Protein AF-A0A1C6K1P2-F1 (afdb_monomer_lite)

Structure (mmCIF, N/CA/C/O backbone):
data_AF-A0A1C6K1P2-F1
#
_entry.id   AF-A0A1C6K1P2-F1
#
loop_
_atom_site.group_PDB
_atom_site.id
_atom_site.type_symbol
_atom_site.label_atom_id
_atom_site.label_alt_id
_atom_site.label_comp_id
_atom_site.label_asym_id
_atom_site.label_entity_id
_atom_site.label_seq_id
_atom_site.pdbx_PDB_ins_code
_atom_site.Cartn_x
_atom_site.Cartn_y
_atom_site.Cartn_z
_atom_site.occupancy
_atom_site.B_iso_or_equiv
_atom_site.auth_seq_id
_atom_site.auth_comp_id
_atom_site.auth_asym_id
_atom_site.auth_atom_id
_atom_site.pdbx_PDB_model_num
ATOM 1 N N . MET A 1 1 ? 24.409 13.980 -74.953 1.00 40.41 1 MET A N 1
ATOM 2 C CA . MET A 1 1 ? 24.722 13.171 -73.756 1.00 40.41 1 MET A CA 1
ATOM 3 C C . MET A 1 1 ? 23.930 13.752 -72.595 1.00 40.41 1 MET A C 1
ATOM 5 O O . MET A 1 1 ? 24.247 14.847 -72.155 1.00 40.41 1 MET A O 1
ATOM 9 N N . SER A 1 2 ? 22.816 13.124 -72.212 1.00 46.00 2 SER A N 1
ATOM 10 C CA . SER A 1 2 ? 21.920 13.636 -71.167 1.00 46.00 2 SER A CA 1
ATOM 11 C C . SER A 1 2 ? 22.397 13.164 -69.794 1.00 46.00 2 SER A C 1
ATOM 13 O O . SER A 1 2 ? 22.362 11.968 -69.507 1.00 46.00 2 SER A O 1
ATOM 15 N N . HIS A 1 3 ? 22.839 14.096 -68.953 1.00 52.62 3 HIS A N 1
ATOM 16 C CA . HIS A 1 3 ? 23.124 13.834 -67.545 1.00 52.62 3 HIS A CA 1
ATOM 17 C C . HIS A 1 3 ? 21.801 13.614 -66.804 1.00 52.62 3 HIS A C 1
ATOM 19 O O . HIS A 1 3 ? 21.088 14.566 -66.499 1.00 52.62 3 HIS A O 1
ATOM 25 N N . GLY A 1 4 ? 21.451 12.351 -66.556 1.00 50.72 4 GLY A N 1
ATOM 26 C CA . GLY A 1 4 ? 20.358 11.999 -65.657 1.00 50.72 4 GLY A CA 1
ATOM 27 C C . GLY A 1 4 ? 20.791 12.251 -64.217 1.00 50.72 4 GLY A C 1
ATOM 28 O O . GLY A 1 4 ? 21.705 11.598 -63.719 1.00 50.72 4 GLY A O 1
ATOM 29 N N . THR A 1 5 ? 20.167 13.216 -63.551 1.00 55.62 5 THR A N 1
ATOM 30 C CA . THR A 1 5 ? 20.329 13.434 -62.115 1.00 55.62 5 THR A CA 1
ATOM 31 C C . THR A 1 5 ? 19.551 12.368 -61.351 1.00 55.62 5 THR A C 1
ATOM 33 O O . THR A 1 5 ? 18.322 12.329 -61.368 1.00 55.62 5 THR A O 1
ATOM 36 N N . CYS A 1 6 ? 20.278 11.492 -60.662 1.00 49.81 6 CYS A N 1
ATOM 37 C CA . CYS A 1 6 ? 19.709 10.567 -59.691 1.00 49.81 6 CYS A CA 1
ATOM 38 C C . CYS A 1 6 ? 19.227 11.375 -58.476 1.00 49.81 6 CYS A C 1
ATOM 40 O O . CYS A 1 6 ? 20.041 11.902 -57.719 1.00 49.81 6 CYS A O 1
ATOM 42 N N . LEU A 1 7 ? 17.913 11.500 -58.294 1.00 61.50 7 LEU A N 1
ATOM 43 C CA . LEU A 1 7 ? 17.343 12.056 -57.066 1.00 61.50 7 LEU A CA 1
ATOM 44 C C . LEU A 1 7 ? 17.482 11.024 -55.934 1.00 61.50 7 LEU A C 1
ATOM 46 O O . LEU A 1 7 ? 17.215 9.841 -56.168 1.00 61.50 7 LEU A O 1
ATOM 50 N N . PRO A 1 8 ? 17.875 11.426 -54.712 1.00 54.91 8 PRO A N 1
ATOM 51 C CA . PRO A 1 8 ? 17.937 10.503 -53.591 1.00 54.91 8 PRO A CA 1
ATOM 52 C C . PRO A 1 8 ? 16.522 10.014 -53.270 1.00 54.91 8 PRO A C 1
ATOM 54 O O . PRO A 1 8 ? 15.604 10.806 -53.043 1.00 54.91 8 PRO A O 1
ATOM 57 N N . VAL A 1 9 ? 16.344 8.694 -53.269 1.00 63.62 9 VAL A N 1
ATOM 58 C CA . VAL A 1 9 ? 15.106 8.053 -52.827 1.00 63.62 9 VAL A CA 1
ATOM 59 C C . VAL A 1 9 ? 14.904 8.458 -51.370 1.00 63.62 9 VAL A C 1
ATOM 61 O O . VAL A 1 9 ? 15.773 8.191 -50.539 1.00 63.62 9 VAL A O 1
ATOM 64 N N . LYS A 1 10 ? 13.802 9.162 -51.070 1.00 56.91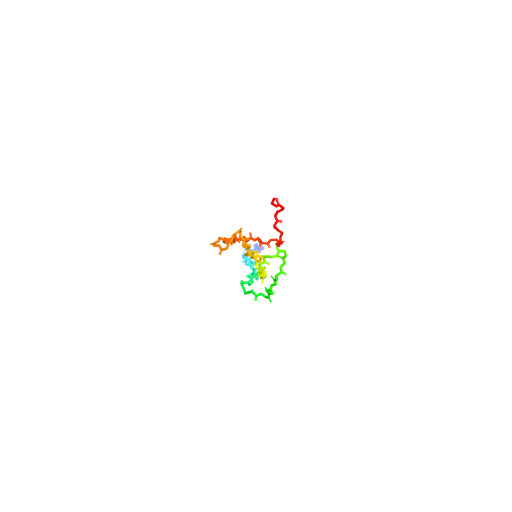 10 LYS A N 1
ATOM 65 C CA . LYS A 1 10 ? 13.419 9.545 -49.703 1.00 56.91 10 LYS A CA 1
ATOM 66 C C . LYS A 1 10 ? 13.503 8.299 -48.826 1.00 56.91 10 LYS A C 1
ATOM 68 O O . LYS A 1 10 ? 12.694 7.386 -48.976 1.00 56.91 10 LYS A O 1
ATOM 73 N N . GLY A 1 11 ? 14.519 8.264 -47.967 1.00 54.09 11 GLY A N 1
ATOM 74 C CA . GLY A 1 11 ? 14.742 7.173 -47.035 1.00 54.09 11 GLY A CA 1
ATOM 75 C C . GLY A 1 11 ? 13.476 6.950 -46.226 1.00 54.09 11 GLY A C 1
ATOM 76 O O . GLY A 1 11 ? 12.935 7.886 -45.637 1.00 54.09 11 GLY A O 1
ATOM 77 N N . VAL A 1 12 ? 12.987 5.715 -46.237 1.00 59.59 12 VAL A N 1
ATOM 78 C CA . VAL A 1 12 ? 11.970 5.259 -45.297 1.00 59.59 12 VAL A CA 1
ATOM 79 C C . VAL A 1 12 ? 12.556 5.470 -43.904 1.00 59.59 12 VAL A C 1
ATOM 81 O O . VAL A 1 12 ? 13.478 4.763 -43.502 1.00 59.59 12 VAL A O 1
ATOM 84 N N . THR A 1 13 ? 12.070 6.475 -43.178 1.00 59.19 13 THR A N 1
ATOM 85 C CA . THR A 1 13 ? 12.320 6.594 -41.743 1.00 59.19 13 THR A CA 1
ATOM 86 C C . THR A 1 13 ? 11.674 5.384 -41.090 1.00 59.19 13 THR A C 1
ATOM 88 O O . THR A 1 13 ? 10.455 5.347 -40.922 1.00 59.19 13 THR A O 1
ATOM 91 N N . ALA A 1 14 ? 12.480 4.369 -40.779 1.00 65.12 14 ALA A N 1
ATOM 92 C CA . ALA A 1 14 ? 12.066 3.305 -39.884 1.00 65.12 14 ALA A CA 1
ATOM 93 C C . ALA A 1 14 ? 11.564 3.980 -38.603 1.00 65.12 14 ALA A C 1
ATOM 95 O O . ALA A 1 14 ? 12.326 4.679 -37.933 1.00 65.12 14 ALA A O 1
ATOM 96 N N . ALA A 1 15 ? 10.273 3.837 -38.305 1.00 69.06 15 ALA A N 1
ATOM 97 C CA . ALA A 1 15 ? 9.739 4.243 -37.018 1.00 69.06 15 ALA A CA 1
ATOM 98 C C . ALA A 1 15 ? 10.427 3.364 -35.968 1.00 69.06 15 ALA A C 1
ATOM 100 O O . ALA A 1 15 ? 10.109 2.184 -35.829 1.00 69.06 15 ALA A O 1
ATOM 101 N N . MET A 1 16 ? 11.444 3.910 -35.304 1.00 72.62 16 MET A N 1
ATOM 102 C CA . MET A 1 16 ? 12.104 3.235 -34.197 1.00 72.62 16 MET A CA 1
ATOM 103 C C . MET A 1 16 ? 11.072 3.141 -33.073 1.00 72.62 16 MET A C 1
ATOM 105 O O . MET A 1 16 ? 10.582 4.163 -32.598 1.00 72.62 16 MET A O 1
ATOM 109 N N . MET A 1 17 ? 10.668 1.922 -32.712 1.00 74.12 17 MET A N 1
ATOM 110 C CA . MET A 1 17 ? 9.784 1.717 -31.569 1.00 74.12 17 MET A CA 1
ATOM 111 C C . MET A 1 17 ? 10.610 1.838 -30.293 1.00 74.12 17 MET A C 1
ATOM 113 O O . MET A 1 17 ? 11.567 1.085 -30.108 1.00 74.12 17 MET A O 1
ATOM 117 N N . ASP A 1 18 ? 10.223 2.753 -29.409 1.00 77.75 18 ASP A N 1
ATOM 118 C CA . ASP A 1 18 ? 10.809 2.833 -28.076 1.00 77.75 18 ASP A CA 1
ATOM 119 C C . ASP A 1 18 ? 10.421 1.595 -27.263 1.00 77.75 18 ASP A C 1
ATOM 121 O O . ASP A 1 18 ? 9.246 1.331 -26.987 1.00 77.75 18 ASP A O 1
ATOM 125 N N . VAL A 1 19 ? 11.428 0.819 -26.866 1.00 76.75 19 VAL A N 1
ATOM 126 C CA . VAL A 1 19 ? 11.256 -0.290 -25.928 1.00 76.75 19 VAL A CA 1
ATOM 127 C C . VAL A 1 19 ? 11.372 0.267 -24.516 1.00 76.75 19 VAL A C 1
ATOM 129 O O . VAL A 1 19 ? 12.463 0.573 -24.040 1.00 76.75 19 VAL A O 1
ATOM 132 N N . VAL A 1 20 ? 10.239 0.373 -23.824 1.00 78.56 20 VAL A N 1
ATOM 133 C CA . VAL A 1 20 ? 10.207 0.722 -22.400 1.00 78.56 20 VAL A CA 1
ATOM 134 C C . VAL A 1 20 ? 10.202 -0.561 -21.575 1.00 78.56 20 VAL A C 1
ATOM 136 O O . VAL A 1 20 ? 9.287 -1.382 -21.685 1.00 78.56 20 VAL A O 1
ATOM 139 N N . VAL A 1 21 ? 11.213 -0.735 -20.720 1.00 78.75 21 VAL A N 1
ATOM 140 C CA . VAL A 1 21 ? 11.224 -1.823 -19.733 1.00 78.75 21 VAL A CA 1
ATOM 141 C C . VAL A 1 21 ? 10.063 -1.602 -18.765 1.00 78.75 21 VAL A C 1
ATOM 143 O O . VAL A 1 21 ? 9.958 -0.559 -18.120 1.00 78.75 21 VAL A O 1
ATOM 146 N N . ARG A 1 22 ? 9.159 -2.582 -18.674 1.00 83.00 22 ARG A N 1
ATOM 147 C CA . ARG A 1 22 ? 8.016 -2.505 -17.760 1.00 83.00 22 ARG A CA 1
ATOM 148 C C . ARG A 1 22 ? 8.501 -2.649 -16.323 1.00 83.00 22 ARG A C 1
ATOM 150 O O . ARG A 1 22 ? 9.194 -3.611 -16.008 1.00 83.00 22 ARG A O 1
ATOM 157 N N . LYS A 1 23 ? 8.060 -1.737 -15.455 1.00 85.56 23 LYS A N 1
ATOM 158 C CA . LYS A 1 23 ? 8.224 -1.874 -14.005 1.00 85.56 23 LYS A CA 1
ATOM 159 C C . LYS A 1 23 ? 7.578 -3.178 -13.538 1.00 85.56 23 LYS A C 1
ATOM 161 O O . LYS A 1 23 ? 6.405 -3.434 -13.831 1.00 85.56 23 LYS A O 1
ATOM 166 N N . SER A 1 24 ? 8.334 -3.985 -12.806 1.00 88.19 24 SER A N 1
ATOM 167 C CA . SER A 1 24 ? 7.834 -5.211 -12.197 1.00 88.19 24 SER A CA 1
ATOM 168 C C . SER A 1 24 ? 6.797 -4.909 -11.113 1.00 88.19 24 SER A C 1
ATOM 170 O O . SER A 1 24 ? 6.920 -3.958 -10.341 1.00 88.19 24 SER A O 1
ATOM 172 N N . ARG A 1 25 ? 5.767 -5.755 -11.025 1.00 90.31 25 ARG A N 1
ATOM 173 C CA . ARG A 1 25 ? 4.765 -5.720 -9.944 1.00 90.31 25 ARG A CA 1
ATOM 174 C C . ARG A 1 25 ? 5.088 -6.689 -8.807 1.00 90.31 25 ARG A C 1
ATOM 176 O O . ARG A 1 25 ? 4.295 -6.824 -7.882 1.00 90.31 25 ARG A O 1
ATOM 183 N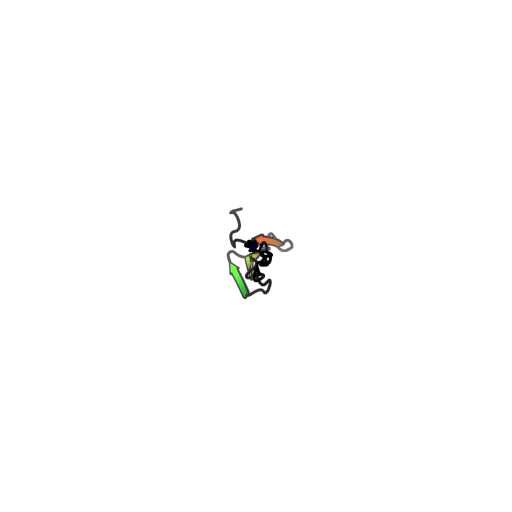 N . ALA A 1 26 ? 6.224 -7.382 -8.885 1.00 95.19 26 ALA A N 1
ATOM 184 C CA . ALA A 1 26 ? 6.674 -8.255 -7.813 1.00 95.19 26 ALA A CA 1
ATOM 185 C C . ALA A 1 26 ? 6.968 -7.432 -6.550 1.00 95.19 26 ALA A C 1
ATOM 187 O O . ALA A 1 26 ? 7.627 -6.391 -6.619 1.00 95.19 26 ALA A O 1
ATOM 188 N N . ILE A 1 27 ? 6.482 -7.918 -5.407 1.00 96.69 27 ILE A N 1
ATOM 189 C CA . ILE A 1 27 ? 6.785 -7.336 -4.099 1.00 96.69 27 ILE A CA 1
ATOM 190 C C . ILE A 1 27 ? 8.251 -7.642 -3.789 1.00 96.69 27 ILE A C 1
ATOM 192 O O . ILE A 1 27 ? 8.652 -8.804 -3.761 1.00 96.69 27 ILE A O 1
ATOM 196 N N . ARG A 1 28 ? 9.048 -6.593 -3.592 1.00 96.38 28 ARG A N 1
ATOM 197 C CA . ARG A 1 28 ? 10.480 -6.677 -3.284 1.00 96.38 28 ARG A CA 1
ATOM 198 C C . ARG A 1 28 ? 10.756 -6.623 -1.789 1.00 96.38 28 ARG A C 1
ATOM 200 O O . ARG A 1 28 ? 11.684 -7.276 -1.326 1.00 96.38 28 ARG A O 1
ATOM 207 N N . SER A 1 29 ? 9.974 -5.839 -1.054 1.00 96.94 29 SER A N 1
ATOM 208 C CA . SER A 1 29 ? 10.127 -5.670 0.388 1.00 96.94 29 SER A CA 1
ATOM 209 C C . SER A 1 29 ? 8.757 -5.604 1.062 1.00 96.94 29 SER A C 1
ATOM 211 O O . SER A 1 29 ? 7.762 -5.177 0.465 1.00 96.94 29 SER A O 1
ATOM 213 N N . ILE A 1 30 ? 8.712 -6.084 2.302 1.00 98.00 30 ILE A N 1
ATOM 214 C CA . ILE A 1 30 ? 7.551 -5.997 3.181 1.00 98.00 30 ILE A CA 1
ATOM 215 C C . ILE A 1 30 ? 8.068 -5.506 4.525 1.00 98.00 30 ILE A C 1
ATOM 217 O O . ILE A 1 30 ? 8.992 -6.105 5.076 1.00 98.00 30 ILE A O 1
ATOM 221 N N . TYR A 1 31 ? 7.494 -4.428 5.042 1.00 98.00 31 TYR A N 1
ATOM 222 C CA . TYR A 1 31 ? 7.913 -3.860 6.319 1.00 98.00 31 TYR A CA 1
ATOM 223 C C . TYR A 1 31 ? 6.747 -3.206 7.052 1.00 98.00 31 TYR A C 1
ATOM 225 O O . TYR A 1 31 ? 5.749 -2.810 6.449 1.00 98.00 31 TYR A O 1
ATOM 233 N N . GLU A 1 32 ? 6.872 -3.112 8.371 1.00 96.62 32 GLU A N 1
ATOM 234 C CA . GLU A 1 32 ? 5.931 -2.392 9.220 1.00 96.62 32 GLU A CA 1
ATOM 235 C C . GLU A 1 32 ? 6.497 -1.015 9.567 1.00 96.62 32 GLU A C 1
ATOM 237 O O . GLU A 1 32 ? 7.673 -0.883 9.908 1.00 96.62 32 GLU A O 1
ATOM 242 N N . GLN A 1 33 ? 5.648 0.005 9.504 1.00 94.31 33 GLN A N 1
ATOM 243 C CA . GLN A 1 33 ? 5.954 1.347 9.977 1.00 94.31 33 GLN A CA 1
ATOM 244 C C . GLN A 1 33 ? 4.663 2.009 10.469 1.00 94.31 33 GLN A C 1
ATOM 246 O O . GLN A 1 33 ? 3.620 1.887 9.831 1.00 94.31 33 GLN A O 1
ATOM 251 N N . ASP A 1 34 ? 4.710 2.698 11.611 1.00 91.56 34 ASP A N 1
ATOM 252 C CA . ASP A 1 34 ? 3.575 3.455 12.167 1.00 91.56 34 ASP A CA 1
ATOM 253 C C . ASP A 1 34 ? 2.265 2.641 12.290 1.00 91.56 34 ASP A C 1
ATOM 255 O O . ASP A 1 34 ? 1.163 3.162 12.105 1.00 91.56 34 AS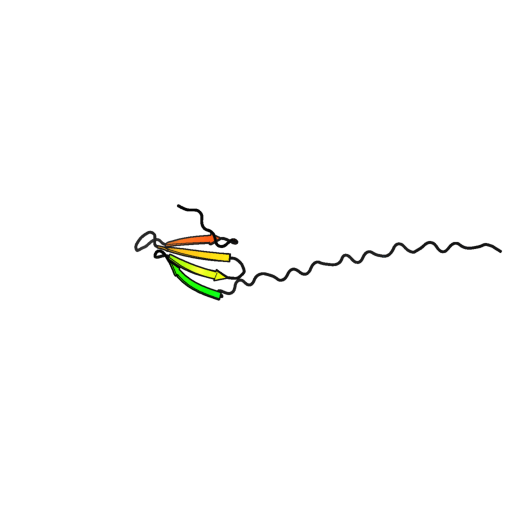P A O 1
ATOM 259 N N . ARG A 1 35 ? 2.380 1.345 12.631 1.00 92.12 35 ARG A N 1
ATOM 260 C CA . ARG A 1 35 ? 1.279 0.355 12.699 1.00 92.12 35 ARG A CA 1
ATOM 261 C C . ARG A 1 35 ? 0.588 0.072 11.359 1.00 92.12 35 ARG A C 1
ATOM 263 O O . ARG A 1 35 ? -0.535 -0.433 11.336 1.00 92.12 35 ARG A O 1
ATOM 270 N N . ALA A 1 36 ? 1.232 0.393 10.243 1.00 95.62 36 ALA A N 1
ATOM 271 C CA . ALA A 1 36 ? 0.797 0.026 8.906 1.00 95.62 36 ALA A CA 1
ATOM 272 C C . ALA A 1 36 ? 1.806 -0.931 8.257 1.00 95.62 36 ALA A C 1
ATOM 274 O O . ALA A 1 36 ? 3.014 -0.831 8.465 1.00 95.62 36 ALA A O 1
ATOM 275 N N . LEU A 1 37 ? 1.295 -1.854 7.445 1.00 97.62 37 LEU A N 1
ATOM 276 C CA . LEU A 1 37 ? 2.095 -2.765 6.637 1.00 97.62 37 LEU A CA 1
ATOM 277 C C . LEU A 1 37 ? 2.323 -2.150 5.258 1.00 97.62 37 LEU A C 1
ATOM 279 O O . LEU A 1 37 ? 1.372 -1.749 4.583 1.00 97.62 37 LEU A O 1
ATOM 283 N N . PHE A 1 38 ? 3.573 -2.114 4.825 1.00 97.69 38 PHE A N 1
ATOM 284 C CA . PHE A 1 38 ? 3.983 -1.601 3.530 1.00 97.69 38 PHE A CA 1
ATOM 285 C C . PHE A 1 38 ? 4.494 -2.735 2.649 1.00 97.69 38 PHE A C 1
ATOM 287 O O . PHE A 1 38 ? 5.225 -3.612 3.106 1.00 97.69 38 PHE A O 1
ATOM 294 N N . LEU A 1 39 ? 4.070 -2.724 1.386 1.00 97.88 39 LEU A N 1
ATOM 295 C CA . LEU A 1 39 ? 4.490 -3.665 0.356 1.00 97.88 39 LEU A CA 1
ATOM 296 C C . LEU A 1 39 ? 5.074 -2.853 -0.798 1.00 97.88 39 LEU A C 1
ATOM 298 O O . LEU A 1 39 ? 4.352 -2.128 -1.489 1.00 97.88 39 LEU A O 1
ATOM 302 N N . GLU A 1 40 ? 6.381 -2.963 -0.994 1.00 96.94 40 GLU A N 1
ATOM 303 C CA . GLU A 1 40 ? 7.117 -2.188 -1.988 1.00 96.94 40 GLU A CA 1
ATOM 304 C C . GLU A 1 40 ? 7.345 -3.002 -3.264 1.00 96.94 40 GLU A C 1
ATOM 306 O O . GLU A 1 40 ? 7.716 -4.176 -3.220 1.00 96.94 40 GLU A O 1
ATOM 311 N N . SER A 1 41 ? 7.170 -2.364 -4.418 1.00 95.81 41 SER A N 1
ATOM 312 C CA . SER A 1 41 ? 7.480 -2.909 -5.741 1.00 95.81 41 SER A CA 1
ATOM 313 C C . SER A 1 41 ? 8.123 -1.834 -6.618 1.00 95.81 41 SER A C 1
ATOM 315 O O . SER A 1 41 ? 8.056 -0.647 -6.308 1.00 95.81 41 SER A O 1
ATOM 317 N N . GLU A 1 42 ? 8.685 -2.214 -7.770 1.00 94.06 42 GLU A N 1
ATOM 318 C CA . GLU A 1 42 ? 9.162 -1.224 -8.759 1.00 94.06 42 GLU A CA 1
ATOM 319 C C . GLU A 1 42 ? 8.047 -0.299 -9.245 1.00 94.06 42 GLU A C 1
ATOM 321 O O . GLU A 1 42 ? 8.291 0.851 -9.616 1.00 94.06 42 GLU A O 1
ATOM 326 N N . HIS A 1 43 ? 6.823 -0.826 -9.289 1.00 93.06 43 HIS A N 1
ATOM 327 C CA . HIS A 1 43 ? 5.650 -0.115 -9.773 1.00 93.06 43 HIS A CA 1
ATOM 328 C C . HIS A 1 43 ? 5.062 0.839 -8.726 1.00 93.06 43 HIS A C 1
ATOM 330 O O . HIS A 1 43 ? 4.226 1.669 -9.069 1.00 93.06 43 HIS A O 1
ATOM 336 N N . GLY A 1 44 ? 5.465 0.742 -7.461 1.00 95.56 44 GLY A N 1
ATOM 337 C CA . GLY A 1 44 ? 4.978 1.616 -6.401 1.00 95.56 44 GLY A CA 1
ATOM 338 C C . GLY A 1 44 ? 4.835 0.915 -5.058 1.00 95.56 44 GLY A C 1
ATOM 339 O O . GLY A 1 44 ? 5.265 -0.227 -4.874 1.00 95.56 44 GLY A O 1
ATOM 340 N N . LEU A 1 45 ? 4.192 1.621 -4.136 1.00 97.06 45 LEU A N 1
ATOM 341 C CA . LEU A 1 45 ? 4.076 1.273 -2.729 1.00 97.06 45 LEU A CA 1
ATOM 342 C C . LEU A 1 45 ? 2.605 1.078 -2.356 1.00 97.06 45 LEU A C 1
ATOM 344 O O . LEU A 1 45 ? 1.772 1.962 -2.575 1.00 97.06 45 LEU A O 1
ATOM 348 N N . ILE A 1 46 ? 2.287 -0.077 -1.777 1.00 97.44 46 ILE A N 1
ATOM 349 C CA . ILE A 1 46 ? 0.983 -0.353 -1.170 1.00 97.44 46 ILE A CA 1
ATOM 350 C C . ILE A 1 46 ? 1.124 -0.203 0.342 1.00 97.44 46 ILE A C 1
ATOM 352 O O . ILE A 1 46 ? 2.062 -0.732 0.931 1.00 97.44 46 ILE A O 1
ATOM 356 N N . ARG A 1 47 ? 0.170 0.482 0.974 1.00 97.00 47 ARG A N 1
ATOM 357 C CA . ARG A 1 47 ? 0.051 0.594 2.432 1.00 97.00 47 ARG A CA 1
ATOM 358 C C . ARG A 1 47 ? -1.263 -0.022 2.888 1.00 97.00 47 ARG A C 1
ATOM 360 O O . ARG A 1 47 ? -2.325 0.362 2.397 1.00 97.00 47 ARG A O 1
ATOM 367 N N . ILE A 1 48 ? -1.189 -0.929 3.852 1.00 97.25 48 ILE A N 1
ATOM 368 C CA . ILE A 1 48 ? -2.326 -1.538 4.539 1.00 97.25 48 ILE A CA 1
ATOM 369 C C . ILE A 1 48 ? -2.311 -1.029 5.976 1.00 97.25 48 ILE A C 1
ATOM 371 O O . ILE A 1 48 ? -1.415 -1.356 6.748 1.00 97.25 48 ILE A O 1
ATOM 375 N N . TRP A 1 49 ? -3.296 -0.213 6.335 1.00 96.06 49 TRP A N 1
ATOM 376 C CA . TRP A 1 49 ? -3.353 0.434 7.642 1.00 96.06 49 TRP A CA 1
ATOM 377 C C . TRP A 1 49 ? -4.657 0.087 8.369 1.00 96.06 49 TRP A C 1
ATOM 379 O O . TRP A 1 49 ? -5.730 0.512 7.922 1.00 96.06 49 TRP A O 1
ATOM 389 N N . PRO A 1 50 ? -4.598 -0.659 9.487 1.00 96.00 50 PRO A N 1
ATOM 390 C CA . PRO A 1 50 ? -5.751 -0.873 10.354 1.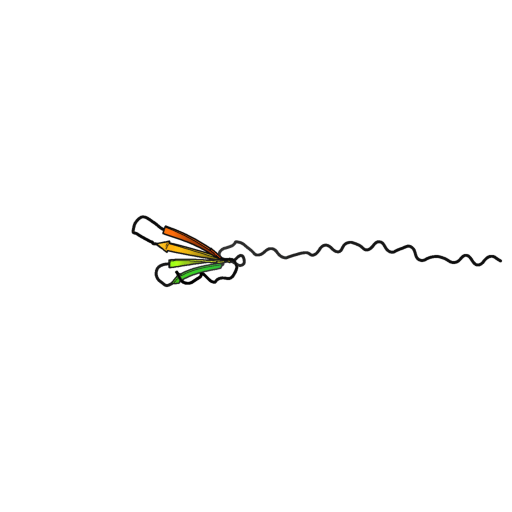00 96.00 50 PRO A CA 1
ATOM 391 C C . PRO A 1 50 ? -6.354 0.455 10.826 1.00 96.00 50 PRO A C 1
ATOM 393 O O . PRO A 1 50 ? -5.647 1.322 11.331 1.00 96.00 50 PRO A O 1
ATOM 396 N N . GLN A 1 51 ? -7.663 0.617 10.646 1.00 95.25 51 GLN A N 1
ATOM 397 C CA . GLN A 1 51 ? -8.436 1.747 11.179 1.00 95.25 51 GLN A CA 1
ATOM 398 C C . GLN A 1 51 ? -9.176 1.339 12.457 1.00 95.25 51 GLN A C 1
ATOM 400 O O . GLN A 1 51 ? -9.286 2.121 13.395 1.00 95.25 51 GLN A O 1
ATOM 405 N N . THR A 1 52 ? -9.651 0.092 12.500 1.00 95.50 52 THR A N 1
ATOM 406 C CA . THR A 1 52 ? -10.242 -0.557 13.677 1.00 95.50 52 THR A CA 1
ATOM 407 C C . THR A 1 52 ? -9.828 -2.033 13.712 1.00 95.50 52 THR A C 1
ATOM 409 O O . THR A 1 52 ? -9.051 -2.486 12.871 1.00 95.50 52 THR A O 1
ATOM 412 N N . ASP A 1 53 ? -10.379 -2.807 14.647 1.00 94.31 53 ASP A N 1
ATOM 413 C CA . ASP A 1 53 ? -10.254 -4.270 14.712 1.00 94.31 53 ASP A CA 1
ATOM 414 C C . ASP A 1 53 ? -10.874 -5.002 13.503 1.00 94.31 53 ASP A C 1
ATOM 416 O O . ASP A 1 53 ? -10.586 -6.175 13.276 1.00 94.31 53 ASP A O 1
ATOM 420 N N . ARG A 1 54 ? -11.728 -4.323 12.724 1.00 96.75 54 ARG A N 1
ATOM 421 C CA . ARG A 1 54 ? -12.498 -4.909 11.609 1.00 96.75 54 ARG A CA 1
ATOM 422 C C . ARG A 1 54 ? -12.310 -4.197 10.276 1.00 96.75 54 ARG A C 1
ATOM 424 O O . ARG A 1 54 ? -12.768 -4.701 9.254 1.00 96.75 54 ARG A O 1
ATOM 431 N N . ILE A 1 55 ? -11.692 -3.018 10.277 1.00 97.12 55 ILE A N 1
ATOM 432 C CA . ILE A 1 55 ? -11.567 -2.166 9.092 1.00 97.12 55 ILE A CA 1
ATOM 433 C C . ILE A 1 55 ? -10.093 -1.921 8.801 1.00 97.12 55 ILE A C 1
ATOM 435 O O . ILE A 1 55 ? -9.355 -1.418 9.649 1.00 97.12 55 ILE A O 1
ATOM 439 N N . ILE A 1 56 ? -9.693 -2.205 7.562 1.00 97.00 56 ILE A N 1
ATOM 440 C CA . ILE A 1 56 ? -8.379 -1.857 7.022 1.00 97.00 56 ILE A CA 1
ATOM 441 C C . ILE A 1 56 ? -8.529 -0.853 5.879 1.00 97.00 56 ILE A C 1
ATOM 443 O O . ILE A 1 56 ? -9.427 -0.965 5.045 1.00 97.00 56 ILE A O 1
ATOM 447 N N . ARG A 1 57 ? -7.623 0.125 5.824 1.00 95.88 57 ARG A N 1
ATOM 448 C CA . ARG A 1 57 ? -7.465 1.033 4.688 1.00 95.88 57 ARG A CA 1
ATOM 449 C C . ARG A 1 57 ? -6.337 0.519 3.807 1.00 95.88 57 ARG A C 1
ATOM 451 O O . ARG A 1 57 ? -5.210 0.377 4.273 1.00 95.88 57 ARG A O 1
ATOM 458 N N . VAL A 1 58 ? -6.633 0.295 2.531 1.00 96.94 58 VAL A N 1
ATOM 459 C CA . VAL A 1 58 ? -5.625 -0.004 1.509 1.00 96.94 58 VAL A CA 1
ATOM 460 C C . VAL A 1 58 ? -5.377 1.265 0.703 1.00 96.94 58 VAL A C 1
ATOM 462 O O . VAL A 1 58 ? -6.314 1.930 0.268 1.00 96.94 58 VAL A O 1
ATOM 465 N N . SER A 1 59 ? -4.118 1.660 0.561 1.00 96.06 59 SER A N 1
ATOM 466 C CA . SER A 1 59 ? -3.695 2.818 -0.232 1.00 96.06 59 SER A CA 1
ATOM 467 C C . SER A 1 59 ? -2.577 2.410 -1.180 1.00 96.06 59 SER A C 1
ATOM 469 O O . SER A 1 59 ? -1.782 1.533 -0.851 1.00 96.06 59 SER A O 1
ATOM 471 N N . TYR A 1 60 ? -2.501 3.059 -2.337 1.00 96.00 60 TYR A N 1
ATOM 472 C CA . TYR A 1 60 ? -1.459 2.832 -3.332 1.00 96.00 60 TYR A CA 1
ATOM 473 C C . TYR A 1 60 ? -0.888 4.164 -3.809 1.00 96.00 60 TYR A C 1
ATOM 475 O O . TYR A 1 60 ? -1.631 5.135 -3.960 1.00 96.00 60 TYR A O 1
ATOM 483 N N . THR A 1 61 ? 0.418 4.193 -4.055 1.00 95.69 61 THR A N 1
ATOM 484 C CA . THR A 1 61 ? 1.098 5.313 -4.701 1.00 95.69 61 THR A CA 1
ATOM 485 C C . THR A 1 61 ? 2.213 4.820 -5.622 1.00 95.69 61 THR A C 1
ATOM 487 O O . THR A 1 61 ? 2.931 3.876 -5.297 1.00 95.69 61 THR A O 1
ATOM 490 N N . GLU A 1 62 ? 2.389 5.476 -6.768 1.00 94.69 62 GLU A N 1
ATOM 491 C CA . GLU A 1 62 ? 3.508 5.215 -7.682 1.00 94.69 62 GLU A CA 1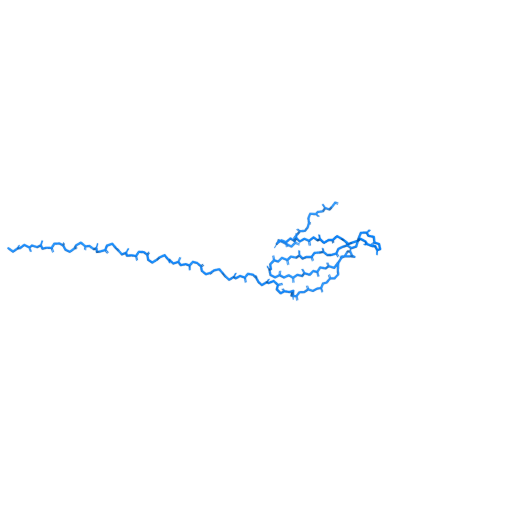
ATOM 492 C C . GLU A 1 62 ? 4.824 5.856 -7.218 1.00 94.69 62 GLU A C 1
ATOM 494 O O . GLU A 1 62 ? 5.894 5.362 -7.568 1.00 94.69 62 GLU A O 1
ATOM 499 N N . ASN A 1 63 ? 4.763 6.942 -6.437 1.00 91.06 63 ASN A N 1
ATOM 500 C CA . ASN A 1 63 ? 5.933 7.750 -6.065 1.00 91.06 63 ASN A CA 1
ATOM 501 C C . ASN A 1 63 ? 6.468 7.463 -4.650 1.00 91.06 63 ASN A C 1
ATOM 503 O O . ASN A 1 63 ? 7.400 8.126 -4.206 1.00 91.06 63 ASN A O 1
ATOM 507 N N . GLY A 1 64 ? 5.877 6.498 -3.940 1.00 87.31 64 GLY A N 1
ATOM 508 C CA . GLY A 1 64 ? 6.289 6.106 -2.587 1.00 87.31 64 GLY A CA 1
ATOM 509 C C . GLY A 1 64 ? 5.858 7.064 -1.471 1.00 87.31 64 GLY A C 1
ATOM 510 O O . GLY A 1 64 ? 6.092 6.76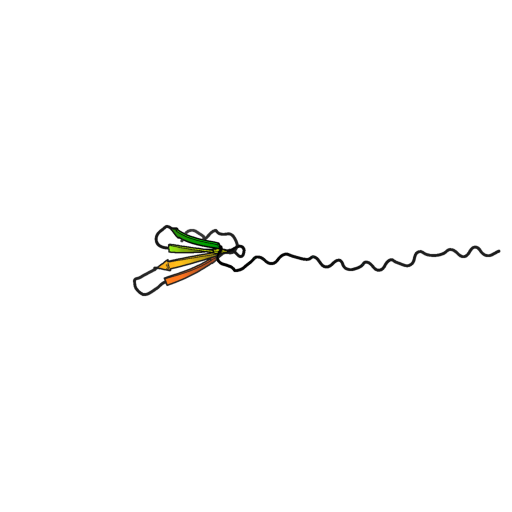3 -0.305 1.00 87.31 64 GLY A O 1
ATOM 511 N N . VAL A 1 65 ? 5.194 8.180 -1.790 1.00 88.50 65 VAL A N 1
ATOM 512 C CA . VAL A 1 65 ? 4.756 9.171 -0.801 1.00 88.50 65 VAL A CA 1
ATOM 513 C C . VAL A 1 65 ? 3.241 9.123 -0.653 1.00 88.50 65 VAL A C 1
ATOM 515 O O . VAL A 1 65 ? 2.495 9.223 -1.630 1.00 88.50 65 VAL A O 1
ATOM 518 N N . PHE A 1 66 ? 2.783 8.984 0.588 1.00 89.38 66 PHE A N 1
ATOM 519 C CA . PHE A 1 66 ? 1.391 9.216 0.952 1.00 89.38 66 PHE A CA 1
ATOM 520 C C . PHE A 1 66 ? 1.268 10.631 1.525 1.00 89.38 66 PHE A C 1
ATOM 522 O O . PHE A 1 66 ? 2.117 11.004 2.334 1.00 89.38 66 PHE A O 1
ATOM 529 N N . PRO A 1 67 ? 0.246 11.418 1.142 1.00 82.88 67 PRO A N 1
ATOM 530 C CA . PRO A 1 67 ? -0.014 12.692 1.800 1.00 82.88 67 PRO A CA 1
ATOM 531 C C . PRO A 1 67 ? -0.275 12.470 3.295 1.00 82.88 67 PRO A C 1
ATOM 533 O O . PRO A 1 67 ? -0.816 11.427 3.689 1.00 82.88 67 PRO A O 1
ATOM 536 N N . GLU A 1 68 ? 0.121 13.447 4.111 1.00 74.62 68 GLU A N 1
ATOM 537 C CA . GLU A 1 68 ? -0.277 13.497 5.517 1.00 74.62 68 GLU A CA 1
ATOM 538 C C . GLU A 1 68 ? -1.810 13.545 5.591 1.00 74.62 68 GLU A C 1
ATOM 540 O O . GLU A 1 68 ? -2.458 14.225 4.791 1.00 74.62 68 GLU A O 1
ATOM 545 N N . ASN A 1 69 ? -2.379 12.727 6.481 1.00 62.00 69 ASN A N 1
ATOM 546 C CA . ASN A 1 69 ? -3.826 12.636 6.690 1.00 62.00 69 ASN A CA 1
ATOM 547 C C . ASN A 1 69 ? -4.304 13.729 7.642 1.00 62.00 69 ASN A C 1
ATOM 549 O O . ASN A 1 69 ? -3.613 13.940 8.663 1.00 62.00 69 ASN A O 1
#

Foldseek 3Di:
DDDDDDDDDPDDPDPDDDDDDDWDPDFPDWDDDPQWIWTDGSQWIWIWHDPDPPDIDIDTDRVHDDDDD

Secondary structure (DSSP, 8-state):
------PPP----------PPPPP-SEEEEEEETTEEEEEETTEEEEEEESSSS-EEEEEESSS-PPP-

pLDDT: mean 83.66, std 16.65, range [40.41, 98.0]

Sequence (69 aa):
MSHGTCLPVKGVTAAMMDVVVRKSRAIRSIYEQDRALFLESEHGLIRIWPQTDRIIRVSYTENGVFPEN

Radius of gyration: 26.83 Å; chains: 1; bounding box: 37×22×88 Å